Protein AF-A0A3G8YHD3-F1 (afdb_monomer)

pLDDT: mean 78.43, std 17.85, range [33.53, 95.06]

Secondary structure (DSSP, 8-state):
--------HHHHHHHHHHHHHHTSTTEEEEEEGGGEEEEEETTEEEEEE-TTSEEEEE--HHHHHHHHHTTSSEE-SS-TTSSEEEEE--SHHHHHHHHHHHHHHHHHHHTTS---PPPPP--S-----

Foldseek 3Di:
DDDDDPDDVLQVLLVVLVVLLVVDPQWDWDQAPPRWIFIDRVNATQKIHDNQQKIKGAAAQVVLVVCVVVVQWAADPVDSSASMTIHGSPDPVRSVVSSVRSVRSNCCVVVVPDPRHDPGPDDDDPPDD

Sequence (129 aa):
MTIPDHSGPC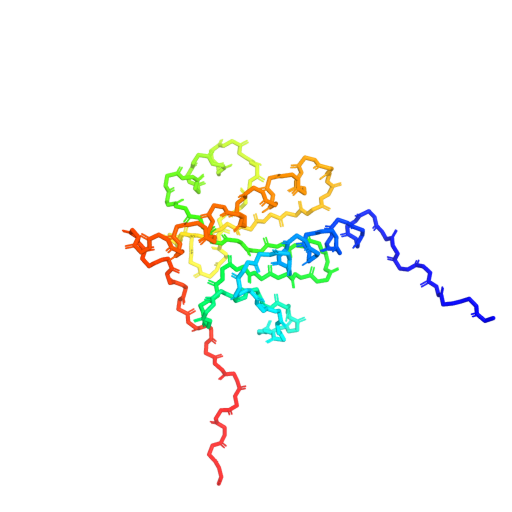DSALEELRRTALSLKYVQISPYAYGQEGVFHQGLLIGHLHRSGVVGLACSVAVRDTLIQQGLVRPHHDNPDAPWIILTLDHPADLALAARLLREAWQCQAGQRQRIAYPSMDSPLSTQV

Nearest PDB structures (foldseek):
  2a1v-assembly1_A  TM=7.902E-01  e=1.167E-02  Deinococcus radiodurans
  3h9x-assembly1_A  TM=7.663E-01  e=2.924E-02  Pseudomonas syringae pv. tomato
  2kfp-assembly1_A  TM=5.763E-01  e=2.346E-01  Pseudomonas syringae pv. tomato
  2e3c-assembly1_A-2  TM=3.367E-01  e=7.984E-01  Methanosarcina mazei
  8ylj-assembly1_A  TM=3.579E-01  e=6.810E+00  Pectobacterium atrosepticum

InterPro domains:
  IPR040841 Luciferase domain [PF17648] (46-105)

Structure (mmCIF, N/CA/C/O backbone):
data_AF-A0A3G8YHD3-F1
#
_entry.id   AF-A0A3G8YHD3-F1
#
loop_
_atom_site.group_PDB
_atom_site.id
_atom_site.type_symbol
_atom_site.label_atom_id
_atom_site.label_alt_id
_atom_site.label_comp_id
_atom_site.label_asym_id
_atom_site.label_entity_id
_atom_site.label_seq_id
_atom_site.pdbx_PDB_ins_code
_atom_site.Cartn_x
_atom_site.Cartn_y
_atom_site.Cartn_z
_atom_site.occupancy
_atom_site.B_iso_or_equiv
_atom_site.auth_seq_id
_atom_site.auth_comp_id
_atom_site.auth_asym_id
_atom_site.auth_atom_id
_atom_site.pdbx_PDB_model_num
ATOM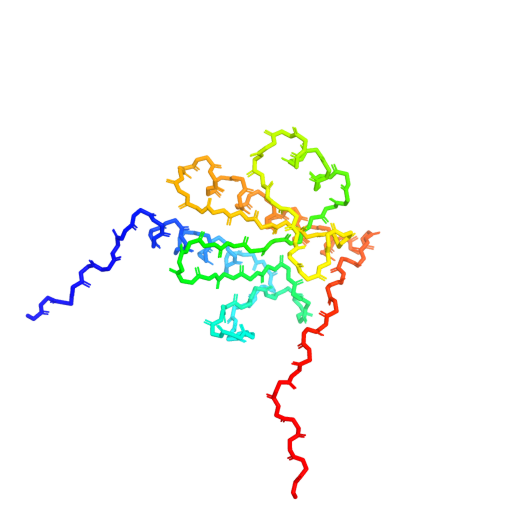 1 N N . MET A 1 1 ? 28.871 18.580 -9.363 1.00 39.94 1 MET A N 1
ATOM 2 C CA . MET A 1 1 ? 28.798 17.391 -8.491 1.00 39.94 1 MET A CA 1
ATOM 3 C C . MET A 1 1 ? 27.401 16.825 -8.674 1.00 39.94 1 MET A C 1
ATOM 5 O O . MET A 1 1 ? 26.461 17.341 -8.090 1.00 39.94 1 MET A O 1
ATOM 9 N N . THR A 1 2 ? 27.243 15.908 -9.625 1.00 39.00 2 THR A N 1
ATOM 10 C CA . THR A 1 2 ? 25.945 15.314 -9.968 1.00 39.00 2 THR A CA 1
ATOM 11 C C . THR A 1 2 ? 25.730 14.145 -9.018 1.00 39.00 2 THR A C 1
ATOM 13 O O . THR A 1 2 ? 26.535 13.216 -9.018 1.00 39.00 2 THR A O 1
ATOM 16 N N . ILE A 1 3 ? 24.713 14.229 -8.159 1.00 48.22 3 ILE A N 1
ATOM 17 C CA . ILE A 1 3 ? 24.241 13.076 -7.383 1.00 48.22 3 ILE A CA 1
ATOM 18 C C . ILE A 1 3 ? 23.833 12.009 -8.411 1.00 48.22 3 ILE A C 1
ATOM 20 O O . ILE A 1 3 ? 23.129 12.370 -9.357 1.00 48.22 3 ILE A O 1
ATOM 24 N N . PRO A 1 4 ? 24.297 10.752 -8.308 1.00 42.31 4 PRO A N 1
ATOM 25 C CA . PRO A 1 4 ? 23.865 9.716 -9.235 1.00 42.31 4 PRO A CA 1
ATOM 26 C C . PRO A 1 4 ? 22.339 9.593 -9.188 1.00 42.31 4 PRO A C 1
ATOM 28 O O . PRO A 1 4 ? 21.743 9.484 -8.118 1.00 42.31 4 PRO A O 1
ATOM 31 N N . ASP A 1 5 ? 21.723 9.664 -10.366 1.00 49.56 5 ASP A N 1
ATOM 32 C CA . ASP A 1 5 ? 20.311 9.374 -10.569 1.00 49.56 5 ASP A CA 1
ATOM 33 C C . ASP A 1 5 ? 20.097 7.889 -10.256 1.00 49.56 5 ASP A C 1
ATOM 35 O O . ASP A 1 5 ? 20.505 7.014 -11.016 1.00 49.56 5 ASP A O 1
ATOM 39 N N . HIS A 1 6 ? 19.537 7.602 -9.082 1.00 43.22 6 HIS A N 1
ATOM 40 C CA . HIS A 1 6 ? 19.189 6.243 -8.667 1.00 43.22 6 HIS A CA 1
ATOM 41 C C . HIS A 1 6 ? 17.886 5.753 -9.320 1.00 43.22 6 HIS A C 1
ATOM 43 O O . HIS A 1 6 ? 17.459 4.640 -9.049 1.00 43.22 6 HIS A O 1
ATOM 49 N N . SER A 1 7 ? 17.290 6.543 -10.220 1.00 48.25 7 SER A N 1
ATOM 50 C CA . SER A 1 7 ? 15.965 6.333 -10.798 1.00 48.25 7 SER A CA 1
ATOM 51 C C . SER A 1 7 ? 15.904 5.144 -11.768 1.00 48.25 7 SER A C 1
ATOM 53 O O . SER A 1 7 ? 15.749 5.298 -12.979 1.00 48.25 7 SER A O 1
ATOM 55 N N . GLY A 1 8 ? 15.966 3.921 -11.242 1.00 53.84 8 GLY A N 1
ATOM 56 C CA . GLY A 1 8 ? 15.343 2.785 -11.912 1.00 53.84 8 GLY A CA 1
ATOM 57 C C . GLY A 1 8 ? 13.841 3.056 -12.114 1.00 53.84 8 GLY A C 1
ATOM 58 O O . GLY A 1 8 ? 13.257 3.876 -11.398 1.00 53.84 8 GLY A O 1
ATOM 59 N N . PRO A 1 9 ? 13.166 2.379 -13.059 1.00 59.84 9 PRO A N 1
ATOM 60 C CA . PRO A 1 9 ? 11.722 2.546 -13.259 1.00 59.84 9 PRO A CA 1
ATOM 61 C C . PRO A 1 9 ? 10.930 2.362 -11.950 1.00 59.84 9 PRO A C 1
ATOM 63 O O . PRO A 1 9 ? 9.999 3.126 -11.685 1.00 59.84 9 PRO A O 1
ATOM 66 N N . CYS A 1 10 ? 11.378 1.446 -11.086 1.00 65.38 10 CYS A N 1
ATOM 67 C CA . CYS A 1 10 ? 10.814 1.193 -9.762 1.00 65.38 10 CYS A CA 1
ATOM 68 C C . CYS A 1 10 ? 10.943 2.385 -8.797 1.00 65.38 10 CYS A C 1
ATOM 70 O O . CYS A 1 10 ? 10.002 2.658 -8.058 1.00 65.38 10 CYS A O 1
ATOM 72 N N . ASP A 1 11 ? 12.053 3.126 -8.827 1.00 73.75 11 ASP A N 1
ATOM 73 C CA . ASP A 1 11 ? 12.291 4.281 -7.947 1.00 73.75 11 ASP A CA 1
ATOM 74 C C . ASP A 1 11 ? 11.349 5.439 -8.300 1.00 73.75 11 ASP A C 1
ATOM 76 O O . ASP A 1 11 ? 10.755 6.064 -7.419 1.00 73.75 11 ASP A O 1
ATOM 80 N N . SER A 1 12 ? 11.129 5.671 -9.599 1.00 83.81 12 SER A N 1
ATOM 81 C CA . SER A 1 12 ? 10.179 6.687 -10.071 1.00 83.81 12 SER A CA 1
ATOM 82 C C . SER A 1 12 ? 8.725 6.330 -9.733 1.00 83.81 12 SER A C 1
ATOM 84 O O . SER A 1 12 ? 7.950 7.196 -9.319 1.00 83.81 12 SER A O 1
ATOM 86 N N . ALA A 1 13 ? 8.361 5.047 -9.840 1.00 88.69 13 ALA A N 1
ATOM 87 C CA . ALA A 1 13 ? 7.036 4.556 -9.482 1.00 88.69 13 ALA A CA 1
ATOM 88 C C . ALA A 1 13 ? 6.800 4.609 -7.965 1.00 88.69 13 ALA A C 1
ATOM 90 O O . ALA A 1 13 ? 5.726 5.011 -7.515 1.00 88.69 13 ALA A O 1
ATOM 91 N N . LEU A 1 14 ? 7.810 4.252 -7.169 1.00 90.25 14 LEU A N 1
ATOM 92 C CA . LEU A 1 14 ? 7.750 4.311 -5.713 1.00 90.25 14 LEU A CA 1
ATOM 93 C C . LEU A 1 14 ? 7.564 5.749 -5.219 1.00 90.25 14 LEU A C 1
ATOM 95 O O . LEU A 1 14 ? 6.722 5.993 -4.355 1.00 90.25 14 LEU A O 1
ATOM 99 N N . GLU A 1 15 ? 8.298 6.704 -5.792 1.00 90.81 15 GLU A N 1
ATOM 100 C CA . GLU A 1 15 ? 8.174 8.122 -5.445 1.00 90.81 15 GLU A CA 1
ATOM 101 C C . GLU A 1 15 ? 6.802 8.693 -5.841 1.00 90.81 15 GLU A C 1
ATOM 103 O O . GLU A 1 15 ? 6.198 9.460 -5.089 1.00 90.81 15 GLU A O 1
ATOM 108 N N . GLU A 1 16 ? 6.244 8.276 -6.980 1.00 92.56 16 GLU A N 1
ATOM 109 C CA . GLU A 1 16 ? 4.889 8.673 -7.382 1.00 92.56 16 GLU A CA 1
ATOM 110 C C . GLU A 1 16 ? 3.813 8.081 -6.455 1.00 92.56 16 GLU A C 1
ATOM 112 O O . GLU A 1 16 ? 2.855 8.765 -6.070 1.00 92.56 16 GLU A O 1
ATOM 117 N N . LEU A 1 17 ? 3.983 6.829 -6.022 1.00 93.56 17 LEU A N 1
ATOM 118 C CA . LEU A 1 17 ? 3.100 6.211 -5.035 1.00 93.56 17 LEU A CA 1
ATOM 119 C C . LEU A 1 17 ? 3.212 6.908 -3.670 1.00 93.56 17 LEU A C 1
ATOM 121 O O . LEU A 1 17 ? 2.192 7.186 -3.034 1.00 93.56 17 LEU A O 1
ATOM 125 N N . ARG A 1 18 ? 4.432 7.261 -3.246 1.00 94.00 18 ARG A N 1
ATOM 126 C CA . ARG A 1 18 ? 4.707 8.051 -2.036 1.00 94.00 18 ARG A CA 1
ATOM 127 C C . ARG A 1 18 ? 3.997 9.404 -2.090 1.00 94.00 18 ARG A C 1
ATOM 129 O O . ARG A 1 18 ? 3.306 9.783 -1.144 1.00 94.00 18 ARG A O 1
ATOM 136 N N . ARG A 1 19 ? 4.114 10.116 -3.213 1.00 94.75 19 ARG A N 1
ATOM 137 C CA . ARG A 1 19 ? 3.430 11.395 -3.457 1.00 94.75 19 ARG A CA 1
ATOM 138 C C . ARG A 1 19 ? 1.914 11.238 -3.410 1.00 94.75 19 ARG A C 1
ATOM 140 O O . ARG A 1 19 ? 1.232 12.047 -2.781 1.00 94.75 19 ARG A O 1
ATOM 147 N N . THR A 1 20 ? 1.391 10.172 -4.014 1.00 95.00 20 THR A N 1
ATOM 148 C CA . THR A 1 20 ? -0.034 9.836 -3.950 1.00 95.00 20 THR A CA 1
ATOM 149 C C . THR A 1 20 ? -0.487 9.652 -2.505 1.00 95.00 20 THR A C 1
ATOM 151 O O . THR A 1 20 ? -1.483 10.258 -2.113 1.00 95.00 20 THR A O 1
ATOM 154 N N . ALA A 1 21 ? 0.254 8.891 -1.697 1.00 94.06 21 ALA A N 1
ATOM 155 C CA . ALA A 1 21 ? -0.056 8.683 -0.285 1.00 94.06 21 ALA A CA 1
ATOM 156 C C . ALA A 1 21 ? -0.117 10.004 0.492 1.00 94.06 21 ALA A C 1
ATOM 158 O O . ALA A 1 21 ? -1.106 10.278 1.166 1.00 94.06 21 ALA A O 1
ATOM 159 N N . LEU A 1 22 ? 0.903 10.853 0.346 1.00 93.88 22 LEU A N 1
ATOM 160 C CA . LEU A 1 22 ? 0.994 12.141 1.044 1.00 93.88 22 LEU A CA 1
ATOM 161 C C . LEU A 1 22 ? -0.056 13.168 0.586 1.00 93.88 22 LEU A C 1
ATOM 163 O O . LEU A 1 22 ? -0.319 14.129 1.305 1.00 93.88 22 LEU A O 1
ATOM 167 N N . SER A 1 23 ? -0.680 12.971 -0.580 1.00 95.06 23 SER A N 1
ATOM 168 C CA . SER A 1 23 ? -1.810 13.793 -1.036 1.00 95.06 23 SER A CA 1
ATOM 169 C C . SER A 1 23 ? -3.132 13.465 -0.325 1.00 95.06 23 SER A C 1
ATOM 171 O O . SER A 1 23 ? -4.083 14.247 -0.394 1.00 95.06 23 SER A O 1
ATOM 173 N N . LEU A 1 24 ? -3.214 12.315 0.354 1.00 92.69 24 LEU A N 1
ATOM 174 C CA . LEU A 1 24 ? -4.410 11.879 1.065 1.00 92.69 24 LEU A CA 1
ATOM 175 C C . LEU A 1 24 ? -4.488 12.525 2.452 1.00 92.69 24 LEU A C 1
ATOM 177 O O . LEU A 1 24 ? -3.497 12.706 3.161 1.00 92.69 24 LEU A O 1
ATOM 181 N N . LYS A 1 25 ? -5.708 12.867 2.872 1.00 92.44 25 LYS A N 1
ATOM 182 C CA . LYS A 1 25 ? -5.942 13.558 4.143 1.00 92.44 25 LYS A CA 1
ATOM 183 C C . LYS A 1 25 ? -5.575 12.654 5.323 1.00 92.44 25 LYS A C 1
ATOM 185 O O . LYS A 1 25 ? -6.005 11.504 5.364 1.00 92.44 25 LYS A O 1
ATOM 190 N N . TYR A 1 26 ? -4.857 13.211 6.299 1.00 93.19 26 TYR A N 1
ATOM 191 C CA . TYR A 1 26 ? -4.423 12.521 7.524 1.00 93.19 26 TYR A CA 1
ATOM 192 C C . TYR A 1 26 ? -3.533 11.296 7.282 1.00 93.19 26 TYR A C 1
ATOM 194 O O . TYR A 1 26 ? -3.493 10.392 8.121 1.00 93.19 26 TYR A O 1
ATOM 202 N N . VAL A 1 27 ? -2.833 11.271 6.145 1.00 94.31 27 VAL A N 1
ATOM 203 C CA . VAL A 1 27 ? -1.823 10.260 5.847 1.00 94.31 27 VAL A CA 1
ATOM 204 C C . VAL A 1 27 ? -0.434 10.768 6.219 1.00 94.31 27 VAL A C 1
ATOM 206 O O . VAL A 1 27 ? -0.092 11.927 5.991 1.00 94.31 27 VAL A O 1
ATOM 209 N N . GLN A 1 28 ? 0.363 9.889 6.815 1.00 93.69 28 GLN A N 1
ATOM 210 C CA . GLN A 1 28 ? 1.748 10.117 7.202 1.00 93.69 28 GLN A CA 1
ATOM 211 C C . GLN A 1 28 ? 2.606 8.961 6.693 1.00 93.69 28 GLN A C 1
ATOM 213 O O . GLN A 1 28 ? 2.143 7.824 6.620 1.00 93.69 28 GLN A O 1
ATOM 218 N N . ILE A 1 29 ? 3.861 9.254 6.362 1.00 93.25 29 ILE A N 1
ATOM 219 C CA . ILE A 1 29 ? 4.865 8.239 6.043 1.00 93.25 29 ILE A CA 1
ATOM 220 C C . ILE A 1 29 ? 5.962 8.321 7.095 1.00 93.25 29 ILE A C 1
ATOM 222 O O . ILE A 1 29 ? 6.473 9.409 7.367 1.00 93.25 29 ILE A O 1
ATOM 226 N N . SER A 1 30 ? 6.318 7.187 7.684 1.00 89.62 30 SER A N 1
ATOM 227 C CA . SER A 1 30 ? 7.376 7.101 8.691 1.00 89.62 30 SER A CA 1
ATOM 228 C C . SER A 1 30 ? 8.180 5.812 8.533 1.00 89.62 30 SER A C 1
ATOM 230 O O . SER A 1 30 ? 7.676 4.858 7.936 1.00 89.62 30 SER A O 1
ATOM 232 N N . PRO A 1 31 ? 9.410 5.744 9.076 1.00 89.00 31 PRO A N 1
ATOM 233 C CA . PRO A 1 31 ? 10.153 4.492 9.137 1.00 89.00 31 PRO A CA 1
ATOM 234 C C . PRO A 1 31 ? 9.305 3.370 9.745 1.00 89.00 31 PRO A C 1
ATOM 236 O O . PRO A 1 31 ? 8.556 3.585 10.701 1.00 89.00 31 PRO A O 1
ATOM 239 N N . TYR A 1 32 ? 9.420 2.185 9.163 1.00 83.44 32 TYR A N 1
ATOM 240 C CA . TYR A 1 32 ? 8.722 0.967 9.541 1.00 83.44 32 TYR A CA 1
ATOM 241 C C . TYR A 1 32 ? 9.709 -0.206 9.587 1.00 83.44 32 TYR A C 1
ATOM 243 O O . TYR A 1 32 ? 10.891 -0.055 9.261 1.00 83.44 32 TYR A O 1
ATOM 251 N N . ALA A 1 33 ? 9.246 -1.361 10.065 1.00 77.12 33 ALA A N 1
ATOM 252 C CA . ALA A 1 33 ? 10.081 -2.533 10.305 1.00 77.12 33 ALA A CA 1
ATOM 253 C C . ALA A 1 33 ? 10.964 -2.886 9.091 1.00 77.12 33 ALA A C 1
ATOM 255 O O . ALA A 1 33 ? 10.601 -2.652 7.938 1.00 77.12 33 ALA A O 1
ATOM 256 N N . TYR A 1 34 ? 12.146 -3.443 9.361 1.00 75.69 34 TYR A N 1
ATOM 257 C CA . TYR A 1 34 ? 13.088 -3.910 8.334 1.00 75.69 34 TYR A CA 1
ATOM 258 C C . TYR A 1 34 ? 13.549 -2.834 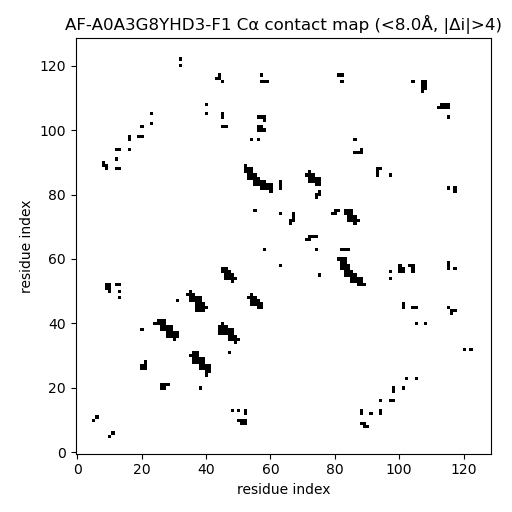7.330 1.00 75.69 34 TYR A C 1
ATOM 260 O O . TYR A 1 34 ? 13.886 -3.147 6.192 1.00 75.69 34 TYR A O 1
ATOM 268 N N . GLY A 1 35 ? 13.585 -1.560 7.743 1.00 74.06 35 GLY A N 1
ATOM 269 C CA . GLY A 1 35 ? 14.050 -0.454 6.895 1.00 74.06 35 GLY A CA 1
ATOM 270 C C . GLY A 1 35 ? 13.044 -0.020 5.825 1.00 74.06 35 GLY A C 1
ATOM 271 O O . GLY A 1 35 ? 13.414 0.688 4.887 1.00 74.06 35 GLY A O 1
ATOM 272 N N . GLN A 1 36 ? 11.788 -0.446 5.962 1.00 83.94 36 GLN A N 1
ATOM 273 C CA . GLN A 1 36 ? 10.678 -0.063 5.094 1.00 83.94 36 GLN A CA 1
ATOM 274 C C . GLN A 1 36 ? 10.102 1.292 5.510 1.00 83.94 36 GLN A C 1
ATOM 276 O O . GLN A 1 36 ? 10.348 1.776 6.614 1.00 83.94 36 GLN A O 1
ATOM 281 N N . GLU A 1 37 ? 9.297 1.903 4.648 1.00 91.19 37 GLU A N 1
ATOM 282 C CA . GLU A 1 37 ? 8.488 3.068 5.009 1.00 91.19 37 GLU A CA 1
ATOM 283 C C . GLU A 1 37 ? 7.029 2.646 5.168 1.00 91.19 37 GLU A C 1
ATOM 285 O O . GLU A 1 37 ? 6.439 2.066 4.263 1.00 91.19 37 GLU A O 1
ATOM 290 N N . GLY A 1 38 ? 6.429 2.927 6.318 1.00 92.06 38 GLY A N 1
ATOM 291 C CA . GLY A 1 38 ? 5.021 2.657 6.573 1.00 92.06 38 GLY A CA 1
ATOM 292 C C . GLY A 1 38 ? 4.172 3.852 6.164 1.00 92.06 38 GLY A C 1
ATOM 293 O O . GLY A 1 38 ? 4.516 4.993 6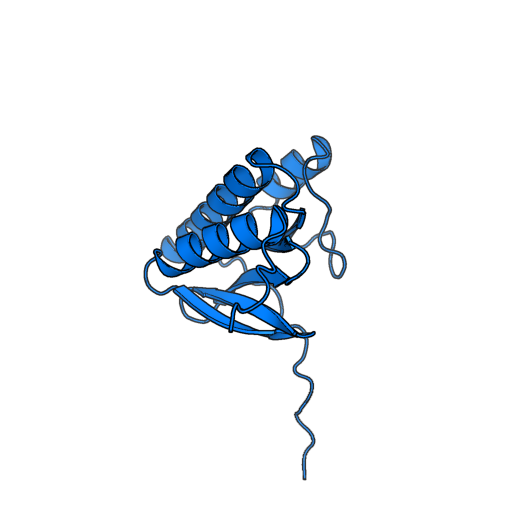.468 1.00 92.06 38 GLY A O 1
ATOM 294 N N . VAL A 1 39 ? 3.053 3.586 5.497 1.00 93.06 39 VAL A N 1
ATOM 295 C CA . VAL A 1 39 ? 2.014 4.563 5.174 1.00 93.06 39 VAL A CA 1
ATOM 296 C C . VAL A 1 39 ? 0.899 4.415 6.198 1.00 93.06 39 VAL A C 1
ATOM 298 O O . VAL A 1 39 ? 0.246 3.372 6.275 1.00 93.06 39 VAL A O 1
ATOM 301 N N . PHE A 1 40 ? 0.673 5.463 6.980 1.00 91.44 40 PHE A N 1
ATOM 302 C CA . PHE A 1 40 ? -0.269 5.472 8.090 1.00 91.44 40 PHE A CA 1
ATOM 303 C C . PHE A 1 40 ? -1.391 6.462 7.833 1.00 91.44 40 PHE A C 1
ATOM 305 O O . PHE A 1 40 ? -1.126 7.621 7.537 1.00 91.44 40 PHE A O 1
ATOM 312 N N . HIS A 1 41 ? -2.637 6.047 8.022 1.00 90.75 41 HIS A N 1
ATOM 313 C CA . HIS A 1 41 ? -3.788 6.940 8.073 1.00 90.75 41 HIS A CA 1
ATOM 314 C C . HIS A 1 41 ? -4.308 6.997 9.509 1.00 90.75 41 HIS A C 1
ATOM 316 O O . HIS A 1 41 ? -4.704 5.978 10.069 1.00 90.75 41 HIS A O 1
ATOM 322 N N . GLN A 1 42 ? -4.267 8.180 10.132 1.00 87.75 42 GLN A N 1
ATOM 323 C CA . GLN A 1 42 ? -4.687 8.375 11.532 1.00 87.75 42 GLN A CA 1
ATOM 324 C C . GLN A 1 42 ? -4.054 7.365 12.520 1.00 87.75 42 GLN A C 1
ATOM 326 O O . GLN A 1 42 ? -4.709 6.881 13.443 1.00 87.75 42 GLN A O 1
ATOM 331 N N . GLY A 1 43 ? -2.777 7.026 12.313 1.00 85.00 43 GLY A N 1
ATOM 332 C CA . GLY A 1 43 ? -2.032 6.076 13.149 1.00 85.00 43 GLY A CA 1
ATOM 333 C C . GLY A 1 43 ? -2.243 4.594 12.814 1.00 85.00 43 GLY A C 1
ATOM 334 O O . GLY A 1 43 ? -1.623 3.745 13.446 1.00 85.00 43 GLY A O 1
ATOM 335 N N . LEU A 1 44 ? -3.070 4.259 11.818 1.00 85.75 44 LEU A N 1
ATOM 336 C CA . LEU A 1 44 ? -3.243 2.889 11.331 1.00 85.75 44 LEU A CA 1
ATOM 337 C C . LEU A 1 44 ? -2.435 2.659 10.058 1.00 85.75 44 LEU A C 1
ATOM 339 O O . LEU A 1 44 ? -2.539 3.433 9.110 1.00 85.75 44 LEU A O 1
ATOM 343 N N . LEU A 1 45 ? -1.667 1.571 10.019 1.00 88.50 45 LEU A N 1
ATOM 344 C CA . LEU A 1 45 ? -0.912 1.182 8.833 1.00 88.50 45 LEU A CA 1
ATOM 345 C C . LEU A 1 45 ? -1.874 0.754 7.712 1.00 88.50 45 LEU A C 1
ATOM 347 O O . LEU A 1 45 ? -2.682 -0.157 7.898 1.00 88.50 45 LEU A O 1
ATOM 351 N N . ILE A 1 46 ? -1.774 1.408 6.556 1.00 89.88 46 ILE A N 1
ATOM 352 C CA . ILE A 1 46 ? -2.551 1.108 5.339 1.00 89.88 46 ILE A CA 1
ATOM 353 C C . ILE A 1 46 ? -1.675 0.625 4.178 1.00 89.88 46 ILE A C 1
ATOM 355 O O . ILE A 1 46 ? -2.191 0.127 3.178 1.00 89.88 46 ILE A O 1
ATOM 359 N N . GLY A 1 47 ? -0.355 0.735 4.319 1.00 91.12 47 GLY A N 1
ATOM 360 C CA . GLY A 1 47 ? 0.606 0.164 3.388 1.00 91.12 47 GLY A CA 1
ATOM 361 C C . GLY A 1 47 ? 2.038 0.254 3.901 1.00 91.12 47 GLY A C 1
ATOM 362 O O . GLY A 1 47 ? 2.313 0.994 4.842 1.00 91.12 47 GLY A O 1
ATOM 363 N N . HIS A 1 48 ? 2.949 -0.480 3.276 1.00 91.25 48 HIS A N 1
ATOM 364 C CA . HIS A 1 48 ? 4.388 -0.354 3.474 1.00 91.25 48 HIS A CA 1
ATOM 365 C C . HIS A 1 48 ? 5.109 -0.340 2.124 1.00 91.25 48 HIS A C 1
ATOM 367 O O . HIS A 1 48 ? 4.719 -1.022 1.176 1.00 91.25 48 HIS A O 1
ATOM 373 N N . LEU A 1 49 ? 6.150 0.475 2.038 1.00 91.00 49 LEU A N 1
ATOM 374 C CA . LEU A 1 49 ? 6.913 0.770 0.839 1.00 91.00 49 LEU A CA 1
ATOM 375 C C . LEU A 1 49 ? 8.345 0.269 1.042 1.00 91.00 49 LEU A C 1
ATOM 377 O O . LEU A 1 49 ? 9.033 0.698 1.972 1.00 91.00 49 LEU A O 1
ATOM 381 N N . HIS A 1 50 ? 8.800 -0.638 0.179 1.00 88.75 50 HIS A N 1
ATOM 382 C CA . HIS A 1 50 ? 10.183 -1.099 0.154 1.00 88.75 50 HIS A CA 1
ATOM 383 C C . HIS A 1 50 ? 10.953 -0.366 -0.948 1.00 88.75 50 HIS A C 1
ATOM 385 O O . HIS A 1 50 ? 10.466 -0.226 -2.070 1.00 88.75 50 HIS A O 1
ATOM 391 N N . ARG A 1 51 ? 12.201 0.031 -0.669 1.00 81.75 51 ARG A N 1
ATOM 392 C CA . ARG A 1 51 ? 13.076 0.715 -1.645 1.00 81.75 51 ARG A CA 1
ATOM 393 C C . ARG A 1 51 ? 13.348 -0.090 -2.918 1.00 81.75 51 ARG A C 1
ATOM 395 O O . ARG A 1 51 ? 13.780 0.472 -3.905 1.00 81.75 51 ARG A O 1
ATOM 402 N N . SER A 1 52 ? 13.095 -1.396 -2.902 1.00 83.56 52 SER A N 1
ATOM 403 C CA . SER A 1 52 ? 13.227 -2.258 -4.083 1.00 83.56 52 SER A CA 1
ATOM 404 C C . SER A 1 52 ? 12.023 -2.195 -5.034 1.00 83.56 52 SER A C 1
ATOM 406 O O . SER A 1 52 ? 11.947 -3.015 -5.940 1.00 83.56 52 SER A O 1
ATOM 408 N N . GLY A 1 53 ? 11.035 -1.328 -4.783 1.00 83.88 53 GLY A N 1
ATOM 409 C CA . GLY A 1 53 ? 9.788 -1.280 -5.554 1.00 83.88 53 GLY A CA 1
ATOM 410 C C . GLY A 1 53 ? 8.769 -2.355 -5.167 1.00 83.88 53 GLY A C 1
ATOM 411 O O . GLY A 1 53 ? 7.756 -2.506 -5.842 1.00 83.88 53 GLY A O 1
ATOM 412 N N . VAL A 1 54 ? 9.005 -3.100 -4.083 1.00 88.88 54 VAL A N 1
ATOM 413 C CA . VAL A 1 54 ? 8.016 -4.025 -3.511 1.00 88.88 54 VAL A CA 1
ATOM 414 C C . VAL A 1 54 ? 7.157 -3.259 -2.512 1.00 88.88 54 VAL A C 1
ATOM 416 O O . VAL A 1 54 ? 7.677 -2.584 -1.627 1.00 88.88 54 VAL A O 1
ATOM 419 N N . VAL A 1 55 ? 5.841 -3.349 -2.645 1.00 90.75 55 VAL A N 1
ATOM 420 C CA . VAL A 1 55 ? 4.894 -2.633 -1.789 1.00 90.75 55 VAL A CA 1
ATOM 421 C C . VAL A 1 55 ? 3.863 -3.595 -1.225 1.00 90.75 55 VAL A C 1
ATOM 423 O O . VAL A 1 55 ? 3.371 -4.481 -1.926 1.00 90.75 55 VAL A O 1
ATOM 426 N N . GLY A 1 56 ? 3.533 -3.414 0.048 1.00 90.81 56 GLY A N 1
ATOM 427 C CA . GLY A 1 56 ? 2.436 -4.115 0.697 1.00 90.81 56 GLY A CA 1
ATOM 428 C C . GLY A 1 56 ? 1.288 -3.163 0.962 1.00 90.81 56 GLY A C 1
ATOM 429 O O . GLY A 1 56 ? 1.503 -2.068 1.479 1.00 90.81 56 GLY A O 1
ATOM 430 N N . LEU A 1 57 ? 0.070 -3.553 0.602 1.00 91.25 57 LEU A N 1
ATOM 431 C CA . LEU A 1 57 ? -1.105 -2.690 0.719 1.00 91.25 57 LEU A CA 1
ATOM 432 C C . LEU A 1 57 ? -2.256 -3.433 1.384 1.00 91.25 57 LEU A C 1
ATOM 434 O O . LEU A 1 57 ? -2.539 -4.591 1.062 1.00 91.25 57 LEU A O 1
ATOM 438 N N . ALA A 1 58 ? -2.941 -2.734 2.284 1.00 90.06 58 ALA A N 1
ATOM 439 C CA . ALA A 1 58 ? -4.198 -3.195 2.845 1.00 90.06 58 ALA A CA 1
ATOM 440 C C . ALA A 1 58 ? -5.287 -3.202 1.757 1.00 90.06 58 ALA A C 1
ATOM 442 O O . ALA A 1 58 ? -5.374 -2.290 0.938 1.00 90.06 58 ALA A O 1
ATOM 443 N N . CYS A 1 59 ? -6.146 -4.217 1.749 1.00 85.44 59 CYS A N 1
ATOM 444 C CA . CYS A 1 59 ? -7.293 -4.310 0.844 1.00 85.44 59 CYS A CA 1
ATOM 445 C C . CYS A 1 59 ? -8.400 -5.174 1.465 1.00 85.44 59 CYS A C 1
ATOM 447 O O . CYS A 1 59 ? -8.222 -5.747 2.531 1.00 85.44 59 CYS A O 1
ATOM 449 N N . SER A 1 60 ? -9.575 -5.273 0.840 1.00 84.94 60 SER A N 1
ATOM 450 C CA . SER A 1 60 ? -10.585 -6.234 1.313 1.00 84.94 60 SER A CA 1
ATOM 451 C C . SER A 1 60 ? -10.204 -7.670 0.932 1.00 84.94 60 SER A C 1
ATOM 453 O O . SER A 1 60 ? -9.535 -7.886 -0.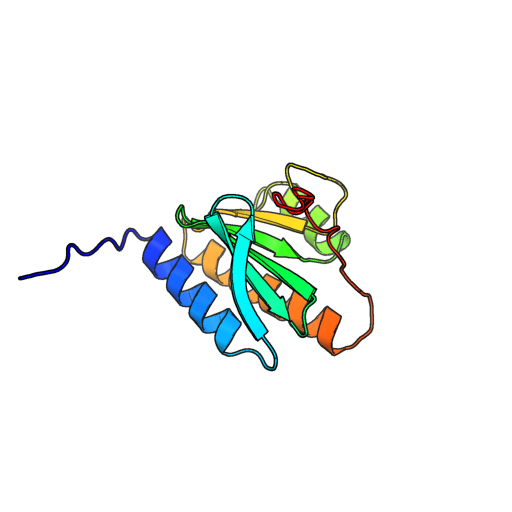077 1.00 84.94 60 SER A O 1
ATOM 455 N N . VAL A 1 61 ? -10.688 -8.663 1.688 1.00 84.31 61 VAL A N 1
ATOM 456 C CA . VAL A 1 61 ? -10.475 -10.094 1.380 1.00 84.31 61 VAL A CA 1
ATOM 457 C C . VAL A 1 61 ? -10.948 -10.442 -0.038 1.00 84.31 61 VAL A C 1
ATOM 459 O O . VAL A 1 61 ? -10.229 -11.097 -0.782 1.00 84.31 61 VAL A O 1
ATOM 462 N N . ALA A 1 62 ? -12.104 -9.923 -0.461 1.00 85.69 62 ALA A N 1
ATOM 463 C CA . ALA A 1 62 ? -12.626 -10.157 -1.809 1.00 85.69 62 ALA A CA 1
ATOM 464 C C . ALA A 1 62 ? -11.716 -9.577 -2.910 1.00 85.69 62 ALA A C 1
ATOM 466 O O . ALA A 1 62 ? -11.511 -10.208 -3.949 1.00 85.69 62 ALA A O 1
ATOM 467 N N . VAL A 1 63 ? -11.148 -8.385 -2.680 1.00 86.62 63 VAL A N 1
ATOM 468 C CA . VAL A 1 63 ? -10.189 -7.761 -3.606 1.00 86.62 63 VAL A CA 1
ATOM 469 C C . VAL A 1 63 ? -8.889 -8.559 -3.645 1.00 86.62 63 VAL A C 1
ATOM 471 O O . VAL A 1 63 ? -8.409 -8.861 -4.735 1.00 86.62 63 VAL A O 1
ATOM 474 N N . ARG A 1 64 ? -8.356 -8.956 -2.483 1.00 88.69 64 ARG A N 1
ATOM 475 C CA . ARG A 1 64 ? -7.175 -9.821 -2.379 1.00 88.69 64 ARG A CA 1
ATOM 476 C C . ARG A 1 64 ? -7.354 -11.093 -3.204 1.00 88.69 64 ARG A C 1
ATOM 478 O O . ARG A 1 64 ? -6.537 -11.363 -4.078 1.00 88.69 64 ARG A O 1
ATOM 485 N N . ASP A 1 65 ? -8.424 -11.843 -2.950 1.00 87.25 65 ASP A N 1
ATOM 486 C CA . ASP A 1 65 ? -8.658 -13.140 -3.590 1.00 87.25 65 ASP A CA 1
ATOM 487 C C . ASP A 1 65 ? -8.791 -12.997 -5.108 1.00 87.25 65 ASP A C 1
ATOM 489 O O . ASP A 1 65 ? -8.196 -13.771 -5.856 1.00 87.25 65 ASP A O 1
ATOM 493 N N . THR A 1 66 ? -9.486 -11.953 -5.570 1.00 89.12 66 THR A N 1
ATOM 494 C CA . THR A 1 66 ? -9.616 -11.650 -7.002 1.00 89.12 66 THR A CA 1
ATOM 495 C C . THR A 1 66 ? -8.256 -11.361 -7.643 1.00 89.12 66 THR A C 1
ATOM 497 O O . THR A 1 66 ? -7.938 -11.914 -8.693 1.00 89.12 66 THR A O 1
ATOM 500 N N . LEU A 1 67 ? -7.431 -10.517 -7.017 1.00 88.50 67 LEU A N 1
ATOM 501 C CA . LEU A 1 67 ? -6.124 -10.141 -7.564 1.00 88.50 67 LEU A CA 1
ATOM 502 C C . LEU A 1 67 ? -5.130 -11.311 -7.554 1.00 88.50 67 LEU A C 1
ATOM 504 O O . LEU A 1 67 ? -4.344 -11.448 -8.494 1.00 88.50 67 LEU A O 1
ATOM 508 N N . ILE A 1 68 ? -5.180 -12.166 -6.527 1.00 88.25 68 ILE A N 1
ATOM 509 C CA . ILE A 1 68 ? -4.372 -13.392 -6.456 1.00 88.25 68 ILE A CA 1
ATOM 510 C C . ILE A 1 68 ? -4.797 -14.366 -7.560 1.00 88.25 68 ILE A C 1
ATOM 512 O O . ILE A 1 68 ? -3.940 -14.884 -8.272 1.00 88.25 68 ILE A O 1
ATOM 516 N N . GLN A 1 69 ? -6.102 -14.584 -7.755 1.00 89.94 69 GLN A N 1
ATOM 517 C CA . GLN A 1 69 ? -6.618 -15.454 -8.823 1.00 89.94 69 GLN A CA 1
ATOM 518 C C . GLN A 1 69 ? -6.223 -14.966 -10.223 1.00 89.94 69 GLN A C 1
ATOM 520 O O . GLN A 1 69 ? -5.996 -15.777 -11.117 1.00 89.94 69 GLN A O 1
ATOM 525 N N . GLN A 1 70 ? -6.112 -13.650 -10.411 1.00 88.06 70 GLN A N 1
ATOM 526 C CA . GLN A 1 70 ? -5.652 -13.035 -11.659 1.00 88.06 70 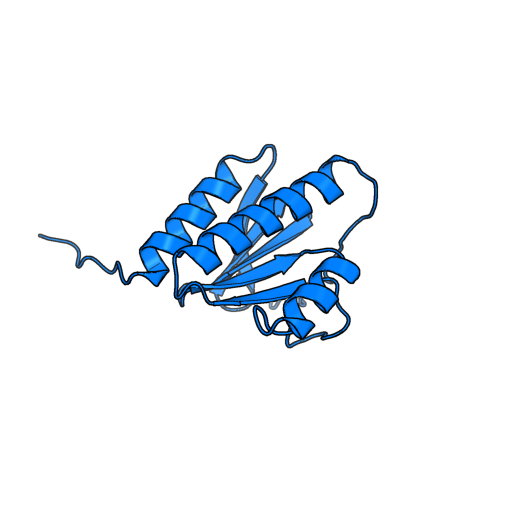GLN A CA 1
ATOM 527 C C . GLN A 1 70 ? -4.125 -13.080 -11.839 1.00 88.06 70 GLN A C 1
ATOM 529 O O . GLN A 1 70 ? -3.633 -12.696 -12.897 1.00 88.06 70 GLN A O 1
ATOM 534 N N . GLY A 1 71 ? -3.368 -13.521 -10.828 1.00 86.94 71 GLY A N 1
ATOM 535 C CA . GLY A 1 71 ? -1.904 -13.558 -10.859 1.00 86.94 71 GLY A CA 1
ATOM 536 C C . GLY A 1 71 ? -1.238 -12.180 -10.814 1.00 86.94 71 GLY A C 1
ATOM 537 O O . GLY A 1 71 ? -0.058 -12.071 -11.133 1.00 86.94 71 GLY A O 1
ATOM 538 N N . LEU A 1 72 ? -1.978 -11.132 -10.431 1.00 83.62 72 LEU A N 1
ATOM 539 C CA . LEU A 1 72 ? -1.489 -9.746 -10.419 1.00 83.62 72 LEU A CA 1
ATOM 540 C C . LEU A 1 72 ? -0.711 -9.399 -9.147 1.00 83.62 72 LEU A C 1
ATOM 542 O O . LEU A 1 72 ? 0.060 -8.446 -9.132 1.00 83.62 72 LEU A O 1
ATOM 546 N N . VAL A 1 73 ? -0.941 -10.136 -8.061 1.00 88.75 73 VAL A N 1
ATOM 547 C CA . VAL A 1 73 ? -0.331 -9.882 -6.750 1.00 88.75 73 VAL A CA 1
ATOM 548 C C . VAL A 1 73 ? 0.015 -11.193 -6.059 1.00 88.75 73 VAL A C 1
ATOM 550 O O . VAL A 1 73 ? -0.484 -12.262 -6.421 1.00 88.75 73 VAL A O 1
ATOM 553 N N . ARG A 1 74 ? 0.844 -11.109 -5.019 1.00 84.25 74 ARG A N 1
ATOM 554 C CA . ARG A 1 74 ? 1.157 -12.233 -4.132 1.00 84.25 74 ARG A CA 1
ATOM 555 C C . ARG A 1 74 ? 0.449 -12.070 -2.781 1.00 84.25 74 ARG A C 1
ATOM 557 O O . ARG A 1 74 ? 0.240 -10.932 -2.347 1.00 84.25 74 ARG A O 1
ATOM 564 N N . PRO A 1 75 ? 0.088 -13.175 -2.101 1.00 81.44 75 PRO A N 1
ATOM 565 C CA . PRO A 1 75 ? -0.383 -13.110 -0.722 1.00 81.44 75 PRO A CA 1
ATOM 566 C C . PRO A 1 75 ? 0.697 -12.516 0.189 1.00 81.44 75 PRO A C 1
ATOM 568 O O . PRO A 1 75 ? 1.894 -12.620 -0.092 1.00 81.44 75 PRO A O 1
ATOM 571 N N . HIS A 1 76 ? 0.271 -11.902 1.292 1.00 76.25 76 HIS A N 1
ATOM 572 C CA . HIS A 1 76 ? 1.197 -11.407 2.302 1.00 76.25 76 HIS A CA 1
ATOM 573 C C . HIS A 1 76 ? 1.984 -12.566 2.931 1.00 76.25 76 HIS A C 1
ATOM 575 O O . HIS A 1 76 ? 1.397 -13.570 3.331 1.00 76.25 76 HIS A O 1
ATOM 581 N N . HIS A 1 77 ? 3.310 -12.436 3.017 1.00 71.06 77 HIS A N 1
ATOM 582 C CA . HIS A 1 77 ? 4.193 -13.547 3.383 1.00 71.06 77 HIS A CA 1
ATOM 583 C C . HIS A 1 77 ? 4.046 -13.991 4.845 1.00 71.06 77 HIS A C 1
ATOM 585 O O . HIS A 1 77 ? 4.107 -15.188 5.110 1.00 71.06 77 HIS A O 1
ATOM 591 N N . ASP A 1 78 ? 3.796 -13.064 5.776 1.00 69.06 78 ASP A N 1
ATOM 592 C CA . ASP A 1 78 ? 3.609 -13.414 7.195 1.00 69.06 78 ASP A CA 1
ATOM 593 C C . ASP A 1 78 ? 2.230 -13.993 7.511 1.00 69.06 78 ASP A C 1
ATOM 595 O O . ASP A 1 78 ? 2.076 -14.775 8.444 1.00 69.06 78 ASP A O 1
ATOM 599 N N . ASN A 1 79 ? 1.206 -13.587 6.759 1.00 70.81 79 ASN A N 1
ATOM 600 C CA . ASN A 1 79 ? -0.156 -14.058 6.963 1.00 70.81 79 ASN A CA 1
ATOM 601 C C . ASN A 1 79 ? -0.921 -14.029 5.631 1.00 70.81 79 ASN A C 1
ATOM 603 O O . ASN A 1 79 ? -1.476 -12.986 5.272 1.00 70.81 79 ASN A O 1
ATOM 607 N N . PRO A 1 80 ? -0.980 -15.158 4.906 1.00 75.06 80 PRO A N 1
ATOM 608 C CA . PRO A 1 80 ? -1.672 -15.252 3.621 1.00 75.06 80 PRO A CA 1
ATOM 609 C C . PRO A 1 80 ? -3.165 -14.915 3.710 1.00 75.06 80 PRO A C 1
ATOM 611 O O . PRO A 1 80 ? -3.746 -14.416 2.747 1.00 75.06 80 PRO A O 1
ATOM 614 N N . ASP A 1 81 ? -3.765 -15.135 4.884 1.00 73.44 81 ASP A N 1
ATOM 615 C CA . ASP A 1 81 ? -5.174 -14.861 5.154 1.00 73.44 81 ASP A CA 1
ATOM 616 C C . ASP A 1 81 ? -5.431 -13.415 5.598 1.00 73.44 81 ASP A C 1
ATOM 618 O O . ASP A 1 81 ? -6.590 -13.006 5.729 1.00 73.44 81 ASP A O 1
ATOM 622 N N . ALA A 1 82 ? -4.384 -12.602 5.770 1.00 76.81 82 ALA A N 1
ATOM 623 C CA . ALA A 1 82 ? -4.547 -11.190 6.064 1.00 76.81 82 ALA A CA 1
ATOM 624 C C . ALA A 1 82 ? -5.204 -10.448 4.884 1.00 76.81 82 ALA A C 1
ATOM 626 O O . ALA A 1 82 ? -5.019 -10.817 3.719 1.00 76.81 82 ALA A O 1
ATOM 627 N N . PRO A 1 83 ? -5.941 -9.360 5.161 1.00 84.75 83 PRO A N 1
ATOM 628 C CA . PRO A 1 83 ? -6.476 -8.443 4.153 1.00 84.75 83 PRO A CA 1
ATOM 629 C C . PRO A 1 83 ? -5.363 -7.568 3.533 1.00 84.75 83 PRO A C 1
ATOM 631 O O . PRO A 1 83 ? -5.442 -6.341 3.535 1.00 84.75 83 PRO A O 1
ATOM 634 N N . TRP A 1 84 ? -4.276 -8.199 3.082 1.00 88.19 84 TRP A N 1
ATOM 635 C CA . TRP A 1 84 ? -3.041 -7.574 2.615 1.00 88.19 84 TRP A CA 1
ATOM 636 C C . TRP A 1 84 ? -2.497 -8.307 1.392 1.00 88.19 84 TRP A C 1
ATOM 638 O O . TRP A 1 84 ? -2.549 -9.535 1.314 1.00 88.19 84 TRP A O 1
ATOM 648 N N . ILE A 1 85 ? -1.953 -7.544 0.449 1.00 88.62 85 ILE A N 1
ATOM 649 C CA . ILE A 1 85 ? -1.285 -8.060 -0.752 1.00 88.62 85 ILE A CA 1
ATOM 650 C C . ILE A 1 85 ? 0.127 -7.509 -0.846 1.00 88.62 85 ILE A C 1
ATOM 652 O O . ILE A 1 85 ? 0.412 -6.447 -0.293 1.00 88.62 85 ILE A O 1
ATOM 656 N N . ILE A 1 86 ? 0.984 -8.222 -1.573 1.00 90.06 86 ILE A N 1
ATOM 657 C CA . ILE A 1 86 ? 2.313 -7.765 -1.975 1.00 90.06 86 ILE A CA 1
ATOM 658 C C . ILE A 1 86 ? 2.326 -7.616 -3.496 1.00 90.06 86 ILE A C 1
ATOM 660 O O . ILE A 1 86 ? 1.922 -8.527 -4.222 1.00 90.06 86 ILE A O 1
ATOM 664 N N . LEU A 1 87 ? 2.807 -6.470 -3.967 1.00 90.44 87 LEU A N 1
ATOM 665 C CA . LEU A 1 87 ? 2.931 -6.114 -5.377 1.00 90.44 87 LEU A CA 1
ATOM 666 C C . LEU A 1 87 ? 4.341 -5.578 -5.651 1.00 90.44 87 LEU A C 1
ATOM 668 O O . LEU A 1 87 ? 4.923 -4.901 -4.805 1.00 90.44 87 LEU A O 1
ATOM 672 N N . THR A 1 88 ? 4.878 -5.856 -6.835 1.00 90.38 88 THR A N 1
ATOM 673 C CA . THR A 1 88 ? 6.132 -5.268 -7.320 1.00 90.38 88 THR A CA 1
ATOM 674 C C . THR A 1 88 ? 5.813 -4.225 -8.386 1.00 90.38 88 THR A C 1
ATOM 676 O O . THR A 1 88 ? 4.978 -4.463 -9.251 1.00 90.38 88 THR A O 1
ATOM 679 N N . LEU A 1 89 ? 6.429 -3.048 -8.292 1.00 88.31 89 LEU A N 1
ATOM 680 C CA . LEU A 1 89 ? 6.231 -1.928 -9.211 1.00 88.31 89 LEU A CA 1
ATOM 681 C C . LEU A 1 89 ? 7.181 -2.036 -10.414 1.00 88.31 89 LEU A C 1
ATOM 683 O O . LEU A 1 89 ? 8.130 -1.258 -10.529 1.00 88.31 89 LEU A O 1
ATOM 687 N N . ASP A 1 90 ? 6.929 -3.002 -11.298 1.00 86.50 90 ASP A N 1
ATOM 688 C CA . ASP A 1 90 ? 7.759 -3.248 -12.488 1.00 86.50 90 ASP A CA 1
ATOM 689 C C . ASP A 1 90 ? 7.213 -2.536 -13.737 1.00 86.50 90 ASP A C 1
ATOM 691 O O . ASP A 1 90 ? 7.960 -2.176 -14.656 1.00 86.50 90 ASP A O 1
ATOM 695 N N . HIS A 1 91 ? 5.901 -2.299 -13.778 1.00 85.62 91 HIS A N 1
ATOM 696 C CA . HIS A 1 91 ? 5.198 -1.701 -14.903 1.00 85.62 91 HIS A CA 1
ATOM 697 C C . HIS A 1 91 ? 4.271 -0.550 -14.477 1.00 85.62 91 HIS A C 1
ATOM 699 O O . HIS A 1 91 ? 3.767 -0.513 -13.353 1.00 85.62 91 HIS A O 1
ATOM 705 N N . PRO A 1 92 ? 3.949 0.388 -15.390 1.00 86.38 92 PRO A N 1
ATOM 706 C CA . PRO A 1 92 ? 3.009 1.477 -15.100 1.00 86.38 92 PRO A CA 1
ATOM 707 C C . PRO A 1 92 ? 1.628 0.999 -14.620 1.00 86.38 92 PRO A C 1
ATOM 709 O O . PRO A 1 92 ? 0.963 1.688 -13.845 1.00 86.38 92 PRO A O 1
ATOM 712 N N . ALA A 1 93 ? 1.197 -0.188 -15.061 1.00 88.19 93 ALA A N 1
ATOM 713 C CA . ALA A 1 93 ? -0.043 -0.812 -14.606 1.00 88.19 93 ALA A CA 1
ATOM 714 C C . ALA A 1 93 ? -0.003 -1.171 -13.110 1.00 88.19 93 ALA A C 1
ATOM 716 O O . ALA A 1 93 ? -1.017 -1.022 -12.425 1.00 88.19 93 ALA A O 1
ATOM 717 N N . ASP A 1 94 ? 1.162 -1.562 -12.592 1.00 90.38 94 ASP A N 1
ATOM 718 C CA . ASP A 1 94 ? 1.355 -1.901 -11.180 1.00 90.38 94 ASP A CA 1
ATOM 719 C C . ASP A 1 94 ? 1.259 -0.649 -10.314 1.00 90.38 94 ASP A C 1
ATOM 721 O O . ASP A 1 94 ? 0.586 -0.653 -9.287 1.00 90.38 94 ASP A O 1
ATOM 725 N N . LEU A 1 95 ? 1.839 0.467 -10.766 1.00 91.19 95 LEU A N 1
ATOM 726 C CA . LEU A 1 95 ? 1.686 1.758 -10.095 1.00 91.19 95 LEU A CA 1
ATOM 727 C C . LEU A 1 95 ? 0.216 2.188 -10.031 1.00 91.19 95 LEU A C 1
ATOM 729 O O . LEU A 1 95 ? -0.265 2.605 -8.976 1.00 91.19 95 LEU A O 1
ATOM 733 N N . ALA A 1 96 ? -0.512 2.066 -11.144 1.00 91.69 96 ALA A N 1
ATOM 734 C CA . ALA A 1 96 ? -1.933 2.396 -11.183 1.00 91.69 96 ALA A CA 1
ATOM 735 C C . ALA A 1 96 ? -2.749 1.505 -10.229 1.00 91.69 96 ALA A C 1
ATOM 737 O O . ALA A 1 96 ? -3.620 2.004 -9.510 1.00 91.69 96 ALA A O 1
ATOM 738 N N . LEU A 1 97 ? -2.444 0.204 -10.179 1.00 92.19 97 LEU A N 1
ATOM 739 C CA . LEU A 1 97 ? -3.057 -0.740 -9.249 1.00 92.19 97 LEU A CA 1
ATOM 740 C C . LEU A 1 97 ? -2.732 -0.388 -7.789 1.00 92.19 97 LEU A C 1
ATOM 742 O O . LEU A 1 97 ? -3.646 -0.301 -6.969 1.00 92.19 97 LEU A O 1
ATOM 746 N N . ALA A 1 98 ? -1.464 -0.122 -7.474 1.00 93.94 98 ALA A N 1
ATOM 747 C CA . ALA A 1 98 ? -1.007 0.251 -6.140 1.00 93.94 98 ALA A CA 1
ATOM 748 C C . ALA A 1 98 ? -1.678 1.539 -5.647 1.00 93.94 98 ALA A C 1
ATOM 750 O O . ALA A 1 98 ? -2.218 1.590 -4.542 1.00 93.94 98 ALA A O 1
ATOM 751 N N . ALA A 1 99 ? -1.708 2.573 -6.490 1.00 94.25 99 ALA A N 1
ATOM 752 C CA . ALA A 1 99 ? -2.346 3.844 -6.171 1.00 94.25 99 ALA A CA 1
ATOM 753 C C . ALA A 1 99 ? -3.859 3.687 -5.960 1.00 94.25 99 ALA A C 1
ATOM 755 O O . ALA A 1 99 ? -4.425 4.329 -5.070 1.00 94.25 99 ALA A O 1
ATOM 756 N N . ARG A 1 100 ? -4.521 2.827 -6.747 1.00 94.19 100 ARG A N 1
ATOM 757 C CA . ARG A 1 100 ? -5.941 2.506 -6.566 1.00 94.19 100 ARG A CA 1
ATOM 758 C C . ARG 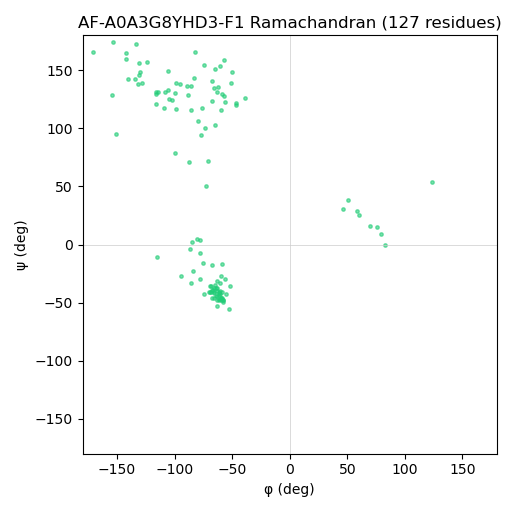A 1 100 ? -6.184 1.825 -5.220 1.00 94.19 100 ARG A C 1
ATOM 760 O O . ARG A 1 100 ? -6.998 2.317 -4.444 1.00 94.19 100 ARG A O 1
ATOM 767 N N . LEU A 1 101 ? -5.445 0.756 -4.920 1.00 92.81 101 LEU A N 1
ATOM 768 C CA . LEU A 1 101 ? -5.582 -0.006 -3.674 1.00 92.81 101 LEU A CA 1
ATOM 769 C C . LEU A 1 101 ? -5.300 0.851 -2.439 1.00 92.81 101 LEU A C 1
ATOM 771 O O . LEU A 1 101 ? -6.038 0.784 -1.461 1.00 92.81 101 LEU A O 1
ATOM 775 N N . LEU A 1 102 ? -4.295 1.726 -2.502 1.00 93.56 102 LEU A N 1
ATOM 776 C CA . LEU A 1 102 ? -4.001 2.660 -1.421 1.00 93.56 102 LEU A 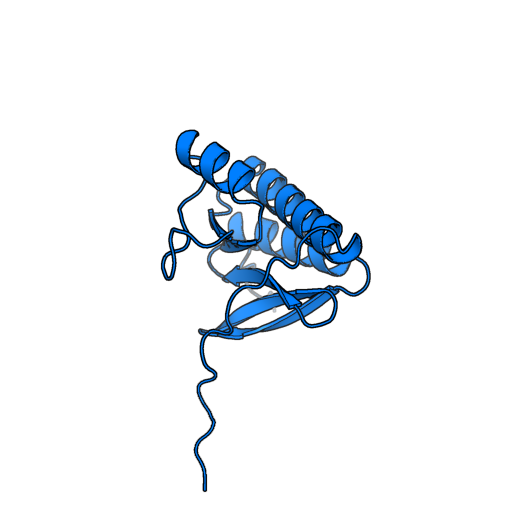CA 1
ATOM 777 C C . LEU A 1 102 ? -5.174 3.618 -1.149 1.00 93.56 102 LEU A C 1
ATOM 779 O O . LEU A 1 102 ? -5.530 3.861 0.006 1.00 93.56 102 LEU A O 1
ATOM 783 N N . ARG A 1 103 ? -5.796 4.156 -2.206 1.00 92.31 103 ARG A N 1
ATOM 784 C CA . ARG A 1 103 ? -6.977 5.027 -2.077 1.00 92.31 103 ARG A CA 1
ATOM 785 C C . ARG A 1 103 ? -8.176 4.264 -1.528 1.00 92.31 103 ARG A C 1
ATOM 787 O O . ARG A 1 103 ? -8.881 4.806 -0.682 1.00 92.31 103 ARG A O 1
ATOM 794 N N . GLU A 1 104 ? -8.394 3.029 -1.971 1.00 90.06 104 GLU A N 1
ATOM 795 C CA . GLU A 1 104 ? -9.449 2.156 -1.444 1.00 90.06 104 GLU A CA 1
ATOM 796 C C . GLU A 1 104 ? -9.235 1.873 0.052 1.00 90.06 104 GLU A C 1
ATOM 798 O O . GLU A 1 104 ? -10.158 2.055 0.844 1.00 90.06 104 GLU A O 1
ATOM 803 N N . ALA A 1 105 ? -8.012 1.530 0.470 1.00 88.25 105 ALA A N 1
ATOM 804 C CA . ALA A 1 105 ? -7.666 1.319 1.876 1.00 88.25 105 ALA A CA 1
ATOM 805 C C . ALA A 1 105 ? -7.927 2.571 2.726 1.00 88.25 105 ALA A C 1
ATOM 807 O O . ALA A 1 105 ? -8.555 2.494 3.788 1.00 88.25 105 ALA A O 1
ATOM 808 N N . TRP A 1 106 ? -7.505 3.737 2.228 1.00 90.56 106 TRP A N 1
ATOM 809 C CA . TRP A 1 106 ? -7.774 5.028 2.857 1.00 90.56 106 TRP A CA 1
ATOM 810 C C . TRP A 1 106 ? -9.280 5.304 2.977 1.00 90.56 106 TRP A C 1
ATOM 812 O O . TRP A 1 106 ? -9.745 5.665 4.055 1.00 90.56 106 TRP A O 1
ATOM 822 N N . GLN A 1 107 ? -10.066 5.071 1.920 1.00 88.12 107 GLN A N 1
ATOM 823 C CA . GLN A 1 107 ? -11.524 5.251 1.934 1.00 88.12 107 GLN A CA 1
ATOM 824 C C . GLN A 1 107 ? -12.222 4.298 2.910 1.00 88.12 107 GLN A C 1
ATOM 826 O O . GLN A 1 107 ? -13.092 4.727 3.671 1.00 88.12 107 GLN A O 1
ATOM 831 N N . CYS A 1 108 ? -11.840 3.018 2.920 1.00 81.31 108 CYS A N 1
ATOM 832 C CA . CYS A 1 108 ? -12.395 2.020 3.832 1.00 81.31 108 CYS A CA 1
ATOM 833 C C . CYS A 1 108 ? -12.177 2.411 5.298 1.00 81.31 108 CYS A C 1
ATOM 835 O O . CYS A 1 108 ? -13.097 2.274 6.111 1.00 81.31 108 CYS A O 1
ATOM 837 N N . GLN A 1 109 ? -10.996 2.944 5.625 1.00 75.50 109 GLN A N 1
ATOM 838 C CA . GLN A 1 109 ? -10.707 3.432 6.970 1.00 75.50 109 GLN A CA 1
ATOM 839 C C . GLN A 1 109 ? -11.389 4.772 7.281 1.00 75.50 109 GLN A C 1
ATOM 841 O O . GLN A 1 109 ? -11.966 4.918 8.358 1.00 75.50 109 GLN A O 1
ATOM 846 N N . ALA A 1 110 ? -11.385 5.729 6.348 1.00 72.81 110 ALA A N 1
ATOM 847 C CA . ALA A 1 110 ? -12.028 7.033 6.520 1.00 72.81 110 ALA A CA 1
ATOM 848 C C . ALA A 1 110 ? -13.556 6.926 6.688 1.00 72.81 110 ALA A C 1
ATOM 850 O O . ALA A 1 110 ? -14.157 7.727 7.399 1.00 72.81 110 ALA A O 1
ATOM 851 N N . GLY A 1 111 ? -14.184 5.924 6.066 1.00 60.47 111 GLY A N 1
ATOM 852 C CA . GLY A 1 111 ? -15.624 5.671 6.149 1.00 60.47 111 GLY A CA 1
ATOM 853 C C . GLY A 1 111 ? -16.087 4.848 7.357 1.00 60.47 111 GLY A C 1
ATOM 854 O O . GLY A 1 111 ? -17.273 4.539 7.425 1.00 60.47 111 GLY A O 1
ATOM 855 N N . GLN A 1 112 ? -15.190 4.442 8.271 1.00 56.50 112 GLN A N 1
ATOM 856 C CA . GLN A 1 112 ? -15.479 3.572 9.430 1.00 56.50 112 GLN A CA 1
ATOM 857 C C . GLN A 1 112 ? -16.341 2.327 9.121 1.00 56.50 112 GLN A C 1
ATOM 859 O O . GLN A 1 112 ? -17.088 1.852 9.974 1.00 56.50 112 GLN A O 1
ATOM 864 N N . ARG A 1 113 ? -16.259 1.761 7.909 1.00 49.56 113 ARG A N 1
ATOM 865 C CA . ARG A 1 113 ? -17.109 0.618 7.532 1.00 49.56 113 ARG A CA 1
ATOM 866 C C . ARG A 1 113 ? -16.514 -0.724 7.953 1.00 49.56 113 ARG A C 1
ATOM 868 O O . ARG A 1 113 ? -17.271 -1.613 8.323 1.00 49.56 113 ARG A O 1
ATOM 875 N N . GLN A 1 114 ? -15.182 -0.846 7.957 1.00 50.06 114 GLN A N 1
ATOM 876 C CA . GLN A 1 114 ? -14.423 -1.962 8.536 1.00 50.06 114 GLN A CA 1
ATOM 877 C C . GLN A 1 114 ? -13.014 -1.474 8.918 1.00 50.06 114 GLN A C 1
ATOM 879 O O . GLN A 1 114 ? -12.321 -0.877 8.095 1.00 50.06 114 GLN A O 1
ATOM 884 N N . ARG A 1 115 ? -12.566 -1.717 10.159 1.00 52.19 115 ARG A N 1
ATOM 885 C CA . ARG A 1 115 ? -11.164 -1.485 10.547 1.00 52.19 115 ARG A CA 1
ATOM 886 C C . ARG A 1 115 ? -10.307 -2.577 9.916 1.00 52.19 115 ARG A C 1
ATOM 888 O O . ARG A 1 115 ? -10.241 -3.683 10.441 1.00 52.19 115 ARG A O 1
ATOM 895 N N . ILE A 1 116 ? -9.647 -2.264 8.805 1.00 55.78 116 ILE A N 1
ATOM 896 C CA . ILE A 1 116 ? -8.586 -3.116 8.265 1.00 55.78 116 ILE A CA 1
ATOM 897 C C . ILE A 1 116 ? -7.356 -2.867 9.139 1.00 55.78 116 ILE A C 1
ATOM 899 O O . ILE A 1 116 ? -6.663 -1.866 8.967 1.00 55.78 116 ILE A O 1
ATOM 903 N N . ALA A 1 117 ? -7.168 -3.711 10.152 1.00 53.84 117 ALA A N 1
ATOM 904 C CA . ALA A 1 117 ? -6.009 -3.678 11.031 1.00 53.84 117 ALA A CA 1
ATOM 905 C C . ALA A 1 117 ? -5.046 -4.792 10.616 1.00 53.84 117 ALA A C 1
ATOM 907 O O . ALA A 1 117 ? -5.431 -5.958 10.562 1.00 53.84 117 ALA A O 1
ATOM 908 N N . TYR A 1 118 ? -3.800 -4.429 10.332 1.00 53.75 118 TYR A N 1
ATOM 909 C CA . TYR A 1 118 ? -2.692 -5.375 10.382 1.00 53.75 118 TYR A CA 1
ATOM 910 C C . TYR A 1 118 ? -2.180 -5.426 11.826 1.00 53.75 118 TYR A C 1
ATOM 912 O O . TYR A 1 118 ? -2.082 -4.357 12.442 1.00 53.75 118 TYR A O 1
ATOM 920 N N . PRO A 1 119 ? -1.885 -6.603 12.406 1.00 48.50 119 PRO A N 1
ATOM 921 C CA . PRO A 1 119 ? -1.212 -6.646 13.695 1.00 48.50 119 PRO A CA 1
ATOM 922 C C . PRO A 1 119 ? 0.168 -6.002 13.548 1.00 48.50 119 PRO A C 1
ATOM 924 O O . PRO A 1 119 ? 0.869 -6.237 12.566 1.00 48.50 119 PRO A O 1
ATOM 927 N N . SER A 1 120 ? 0.543 -5.160 14.511 1.00 49.94 120 SER A N 1
ATOM 928 C CA . SER A 1 120 ? 1.907 -4.656 14.630 1.00 49.94 120 SER A CA 1
ATOM 929 C C . SER A 1 120 ? 2.878 -5.827 14.489 1.00 49.94 120 SER A C 1
ATOM 931 O O . SER A 1 120 ? 2.806 -6.765 15.279 1.00 49.94 120 SER A O 1
ATOM 933 N N . MET A 1 121 ? 3.769 -5.791 13.495 1.00 48.88 121 MET A N 1
ATOM 934 C CA . MET A 1 121 ? 4.997 -6.574 13.593 1.00 48.88 121 MET A CA 1
ATOM 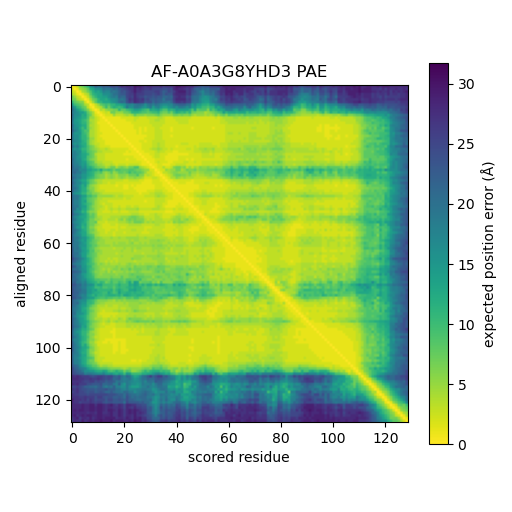935 C C . MET A 1 121 ? 5.700 -6.061 14.839 1.00 48.88 121 MET A C 1
ATOM 937 O O . MET A 1 121 ? 5.982 -4.864 14.909 1.00 48.88 121 MET A O 1
ATOM 941 N N . ASP A 1 122 ? 5.856 -6.922 15.840 1.00 41.78 122 ASP A N 1
ATOM 942 C CA . ASP A 1 122 ? 6.481 -6.588 17.112 1.00 41.78 122 ASP A CA 1
ATOM 943 C C . ASP A 1 122 ? 7.678 -5.654 16.921 1.00 41.78 122 ASP A C 1
ATOM 945 O O . ASP A 1 122 ? 8.598 -5.922 16.145 1.00 41.78 122 ASP A O 1
ATOM 949 N N . SER A 1 123 ? 7.640 -4.538 17.647 1.00 36.03 123 SER A N 1
ATOM 950 C CA . SER A 1 123 ? 8.771 -3.644 17.838 1.00 36.03 123 SER A CA 1
ATOM 951 C C . SER A 1 123 ? 10.021 -4.450 18.202 1.00 36.03 123 SER A C 1
ATOM 953 O O . SER A 1 123 ? 10.038 -5.060 19.274 1.00 36.03 123 SER A O 1
ATOM 955 N N . PRO A 1 124 ? 11.136 -4.387 17.457 1.00 40.12 124 PRO A N 1
ATOM 956 C CA . PRO A 1 124 ? 12.410 -4.549 18.117 1.00 40.12 124 PRO A CA 1
ATOM 957 C C . PRO A 1 124 ? 12.706 -3.228 18.835 1.00 40.12 124 PRO A C 1
ATOM 959 O O . PRO A 1 124 ? 12.842 -2.191 18.190 1.00 40.12 124 PRO A O 1
ATOM 962 N N . LEU A 1 125 ? 12.804 -3.321 20.168 1.00 37.72 125 LEU A N 1
ATOM 963 C CA . LEU A 1 125 ? 13.398 -2.388 21.148 1.00 37.72 125 LEU A CA 1
ATOM 964 C C . LEU A 1 125 ? 12.446 -1.932 22.271 1.00 37.72 125 LEU A C 1
ATOM 966 O O . LEU A 1 125 ? 12.357 -0.753 22.596 1.00 37.72 125 LEU A O 1
ATOM 970 N N . SER A 1 126 ? 11.833 -2.888 22.971 1.00 33.53 126 SER A N 1
ATOM 971 C CA . SER A 1 126 ? 11.802 -2.805 24.438 1.00 33.53 126 SER A CA 1
ATOM 972 C C . SER A 1 126 ? 12.887 -3.720 24.996 1.00 33.53 126 SER A C 1
ATOM 974 O O . SER A 1 126 ? 12.617 -4.824 25.454 1.00 33.53 126 SER A O 1
ATOM 976 N N . THR A 1 127 ? 14.133 -3.248 24.964 1.00 38.00 127 THR A N 1
ATOM 977 C CA . THR A 1 127 ? 15.094 -3.673 25.982 1.00 38.00 127 THR A CA 1
ATOM 978 C C . THR A 1 127 ? 14.782 -2.836 27.211 1.00 38.00 127 THR A C 1
ATOM 980 O O . THR A 1 127 ? 15.035 -1.634 27.230 1.00 38.00 127 THR A O 1
ATOM 983 N N . GLN A 1 128 ? 14.170 -3.472 28.206 1.00 38.50 128 GLN A N 1
ATOM 984 C CA . GLN A 1 128 ? 14.220 -2.984 29.577 1.00 38.50 128 GLN A CA 1
ATOM 985 C C . GLN A 1 128 ? 15.693 -2.860 29.984 1.00 38.50 128 GLN A C 1
ATOM 987 O O . GLN A 1 128 ? 16.415 -3.856 29.934 1.00 38.50 128 GLN A O 1
ATOM 992 N N . VAL A 1 129 ? 16.106 -1.659 30.388 1.00 47.03 129 VAL A N 1
ATOM 993 C CA . VAL A 1 129 ? 17.160 -1.419 31.384 1.00 47.03 129 VAL A CA 1
ATOM 994 C C . VAL A 1 129 ? 16.730 -0.271 32.281 1.00 47.03 129 VAL A C 1
ATOM 996 O O . VAL A 1 129 ? 16.104 0.677 31.753 1.00 47.03 129 VAL A O 1
#

Solvent-accessible surface area (backbone atoms only — not comparable to full-atom values): 7488 Å² total; per-residue (Å²): 136,80,75,80,84,77,68,46,75,27,47,54,44,45,51,51,46,50,52,56,50,62,71,40,87,65,39,48,75,46,86,35,79,95,83,22,36,31,33,24,48,83,85,40,63,39,31,38,43,37,92,85,19,41,34,38,38,30,46,54,60,71,57,44,53,53,37,42,76,69,66,72,38,42,62,26,87,93,42,63,86,45,45,33,33,32,40,62,37,84,47,76,69,38,41,54,48,50,51,49,41,46,52,50,32,50,49,39,51,76,63,72,76,51,86,77,73,71,80,78,76,76,74,90,77,83,73,87,127

Mean predicted aligned error: 9.11 Å

Organism: NCBI:txid2489213

Radius of gyration: 15.1 Å; Cα contacts (8 Å, |Δi|>4): 195; chains: 1; bounding box: 46×33×46 Å